Protein AF-A0A8T7FY75-F1 (afdb_monomer_lite)

Foldseek 3Di:
DFDFQQCQCDDDPVDNNNDHDDPPVDSVSRGGDDDDPVCVVCVVVVVVVVVVVVVVCVVCVVVVQVCCVVPVCVPPNDDDDDD

pLDDT: mean 79.57, std 16.33, range [40.97, 98.06]

Radius of gyration: 24.22 Å; chains: 1; bounding box: 45×29×61 Å

Secondary structure (DSSP, 8-state):
--B----BSS--TT-TT--B----SSTTS---B---HHHHHHHHHHHHHHHHHHHHHHHHHHHHHHHIIIIIHHHH-SPP---

Sequence (83 aa):
MYNWVPQADAVNDSNPYAIPETPAGNPLMTLPRYWSPDARANIDTVRAIGEEAAQYAQQNKAVELEYYDIVCAPTYGPLPVNP

Structure (mmCIF, N/CA/C/O backbone):
data_AF-A0A8T7FY75-F1
#
_entry.id   AF-A0A8T7FY75-F1
#
loop_
_atom_site.group_PDB
_atom_site.id
_atom_site.type_symbol
_atom_site.label_atom_id
_atom_site.label_alt_id
_atom_site.label_comp_id
_atom_site.label_asym_id
_atom_site.label_entity_id
_atom_site.label_seq_id
_atom_site.pdbx_PDB_ins_code
_atom_site.Cartn_x
_atom_site.Cartn_y
_atom_site.Cartn_z
_atom_site.occupancy
_atom_site.B_iso_or_equiv
_atom_site.auth_seq_id
_atom_site.auth_comp_id
_atom_site.auth_asym_id
_atom_site.auth_atom_id
_atom_site.pdbx_PDB_model_num
ATOM 1 N N . MET A 1 1 ? 18.438 10.732 -12.358 1.00 41.25 1 MET A N 1
ATOM 2 C CA . MET A 1 1 ? 18.926 10.369 -13.705 1.00 41.25 1 MET A CA 1
ATOM 3 C C . MET A 1 1 ? 17.925 10.911 -14.712 1.00 41.25 1 MET A C 1
ATOM 5 O O . MET A 1 1 ? 16.750 10.599 -14.580 1.00 41.25 1 MET A O 1
ATOM 9 N N . TYR A 1 2 ? 18.340 11.794 -15.624 1.00 40.97 2 TYR A N 1
ATOM 10 C CA . TYR A 1 2 ? 17.452 12.313 -16.667 1.00 40.97 2 TYR A CA 1
ATOM 11 C C . TYR A 1 2 ? 17.204 11.194 -17.680 1.00 40.97 2 TYR A C 1
ATOM 13 O O . TYR A 1 2 ? 18.125 10.800 -18.391 1.00 40.97 2 TYR A O 1
ATOM 21 N N . ASN A 1 3 ? 15.993 10.635 -17.690 1.00 47.09 3 ASN A N 1
ATOM 22 C CA . ASN A 1 3 ? 15.595 9.653 -18.688 1.00 47.09 3 ASN A CA 1
ATOM 23 C C . ASN A 1 3 ? 14.970 10.426 -19.852 1.00 47.09 3 ASN A C 1
ATOM 25 O O . ASN A 1 3 ? 13.895 11.016 -19.703 1.00 47.09 3 ASN A O 1
ATOM 29 N N . TRP A 1 4 ? 15.684 10.491 -20.974 1.00 56.47 4 TRP A N 1
ATOM 30 C CA . TRP A 1 4 ? 15.151 11.033 -22.221 1.00 56.47 4 TRP A CA 1
ATOM 31 C C . TRP A 1 4 ? 13.875 10.270 -22.586 1.00 56.47 4 TRP A C 1
ATOM 33 O O . TRP A 1 4 ? 13.794 9.064 -22.347 1.00 56.47 4 TRP A O 1
ATOM 43 N N . VAL A 1 5 ? 12.870 10.964 -23.124 1.00 58.12 5 VAL A N 1
ATOM 44 C CA . VAL A 1 5 ? 11.668 10.305 -23.649 1.00 58.12 5 VAL A CA 1
ATOM 45 C C . VAL A 1 5 ? 12.115 9.281 -24.699 1.00 58.12 5 VAL A C 1
ATOM 47 O O . VAL A 1 5 ? 12.744 9.688 -25.679 1.00 58.12 5 VAL A O 1
ATOM 50 N N . PRO A 1 6 ? 11.837 7.976 -24.527 1.00 57.53 6 PRO A N 1
ATOM 51 C CA . PRO A 1 6 ? 12.095 6.996 -25.568 1.00 57.53 6 PRO A CA 1
ATOM 52 C C . PRO A 1 6 ? 11.253 7.372 -26.787 1.00 57.53 6 PRO A C 1
ATOM 54 O O . PRO A 1 6 ? 10.030 7.346 -26.735 1.00 57.53 6 PRO A O 1
ATOM 57 N N . GLN A 1 7 ? 11.901 7.770 -27.878 1.00 62.72 7 GLN A N 1
ATOM 58 C CA . GLN A 1 7 ? 11.261 7.945 -29.184 1.00 62.72 7 GLN A CA 1
ATOM 59 C C . GLN A 1 7 ? 11.359 6.613 -29.936 1.00 62.72 7 GLN A C 1
ATOM 61 O O . GLN A 1 7 ? 11.978 6.526 -30.992 1.00 62.72 7 GLN A O 1
ATOM 66 N N . ALA A 1 8 ? 10.882 5.538 -29.306 1.00 66.62 8 ALA A N 1
ATOM 67 C CA . ALA A 1 8 ? 10.835 4.240 -29.957 1.00 66.62 8 ALA A CA 1
ATOM 68 C C . ALA A 1 8 ? 9.585 4.200 -30.841 1.00 66.62 8 ALA A C 1
ATOM 70 O O . ALA A 1 8 ? 8.493 4.485 -30.365 1.00 66.62 8 ALA A O 1
ATOM 71 N N . ASP A 1 9 ? 9.732 3.831 -32.110 1.00 69.12 9 ASP A N 1
ATOM 72 C CA . ASP A 1 9 ? 8.579 3.669 -33.008 1.00 69.12 9 ASP A CA 1
ATOM 73 C C . ASP A 1 9 ? 7.823 2.353 -32.744 1.00 69.12 9 ASP A C 1
ATOM 75 O O . ASP A 1 9 ? 6.644 2.218 -33.066 1.00 69.12 9 ASP A O 1
ATOM 79 N N . ALA A 1 10 ? 8.502 1.368 -32.150 1.00 70.50 10 ALA A N 1
ATOM 80 C CA . ALA A 1 10 ? 7.974 0.039 -31.870 1.00 70.50 10 ALA A CA 1
ATOM 81 C C . ALA A 1 10 ? 8.508 -0.509 -30.540 1.00 70.50 10 ALA A C 1
ATOM 83 O O . ALA A 1 10 ? 9.588 -0.129 -30.080 1.00 70.50 10 ALA A O 1
ATOM 84 N N . VAL A 1 11 ? 7.742 -1.424 -29.934 1.00 72.69 11 VAL A N 1
ATOM 85 C CA . VAL A 1 11 ? 8.156 -2.153 -28.729 1.00 72.69 11 VAL A CA 1
ATOM 86 C C . VAL A 1 11 ? 9.374 -3.005 -29.082 1.00 72.69 11 VAL A C 1
ATOM 88 O O . VAL A 1 11 ? 9.394 -3.654 -30.127 1.00 72.69 11 VAL A O 1
ATOM 91 N N . ASN A 1 12 ? 10.384 -3.015 -28.214 1.00 74.12 12 ASN A N 1
ATOM 92 C CA . ASN A 1 12 ? 11.548 -3.885 -28.358 1.00 74.12 12 ASN A CA 1
ATOM 93 C C . ASN A 1 12 ? 11.662 -4.807 -27.142 1.00 74.12 12 ASN A C 1
ATOM 95 O O . ASN A 1 12 ? 12.004 -4.356 -26.052 1.00 74.12 12 ASN A O 1
ATOM 99 N N . ASP A 1 13 ? 11.454 -6.105 -27.345 1.00 76.69 13 ASP A N 1
ATOM 100 C CA . ASP A 1 13 ? 11.501 -7.108 -26.272 1.00 76.69 13 ASP A CA 1
ATOM 101 C C . ASP A 1 13 ? 12.886 -7.228 -25.613 1.00 76.69 13 ASP A C 1
ATOM 103 O O . ASP A 1 13 ? 13.000 -7.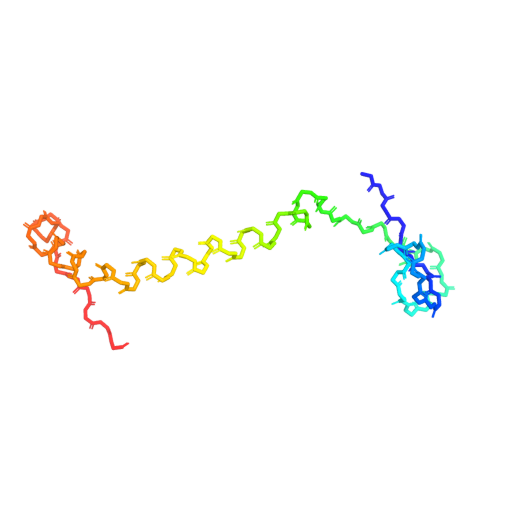606 -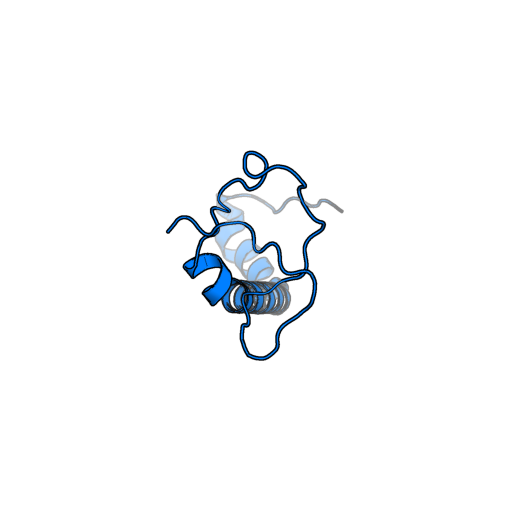24.449 1.00 76.69 13 ASP A O 1
ATOM 107 N N . SER A 1 14 ? 13.954 -6.863 -26.330 1.00 81.69 14 SER A N 1
ATOM 108 C CA . SER A 1 14 ? 15.323 -6.829 -25.793 1.00 81.69 14 SER A CA 1
ATOM 109 C C . SER A 1 14 ? 15.640 -5.539 -25.025 1.00 81.69 14 SER A C 1
ATOM 111 O O . SER A 1 14 ? 16.678 -5.455 -24.370 1.00 81.69 14 SER A O 1
ATOM 113 N N . ASN A 1 15 ? 14.771 -4.526 -25.093 1.00 70.94 15 ASN A N 1
ATOM 114 C CA . ASN A 1 15 ? 14.904 -3.281 -24.344 1.00 70.94 15 ASN A CA 1
ATOM 115 C C . ASN A 1 15 ? 13.563 -2.907 -23.687 1.00 70.94 15 ASN A C 1
ATOM 117 O O . ASN A 1 15 ? 12.767 -2.185 -24.290 1.00 70.94 15 ASN A O 1
ATOM 121 N N . PRO A 1 16 ? 13.348 -3.289 -22.414 1.00 68.38 16 PRO A N 1
ATOM 122 C CA . PRO A 1 16 ? 12.121 -2.990 -21.670 1.00 68.38 16 PRO A CA 1
ATOM 123 C C . PRO A 1 16 ? 11.786 -1.494 -21.546 1.00 68.38 16 PRO A C 1
ATOM 125 O O . PRO A 1 16 ? 10.684 -1.140 -21.127 1.00 68.38 16 PRO A O 1
ATOM 128 N N . TYR A 1 17 ? 12.731 -0.605 -21.871 1.00 64.62 17 TYR A N 1
ATOM 129 C CA . TYR A 1 17 ? 12.553 0.847 -21.847 1.00 64.62 17 TYR A CA 1
ATOM 130 C C . TYR A 1 17 ? 12.165 1.443 -23.211 1.00 64.62 17 TYR A C 1
ATOM 132 O O . TYR A 1 17 ? 11.890 2.641 -23.287 1.00 64.62 17 TYR A O 1
ATOM 140 N N . ALA A 1 18 ? 12.116 0.642 -24.280 1.00 66.44 18 ALA A N 1
ATOM 141 C CA . ALA A 1 18 ? 11.639 1.047 -25.603 1.00 66.44 18 ALA A CA 1
ATOM 142 C C . ALA A 1 18 ? 10.103 1.022 -25.654 1.00 66.44 18 ALA A C 1
ATOM 144 O O . ALA A 1 18 ? 9.487 0.142 -26.254 1.00 66.44 18 ALA A O 1
ATOM 145 N N . ILE A 1 19 ? 9.486 1.979 -24.966 1.00 68.94 19 ILE A N 1
ATOM 146 C CA . ILE A 1 19 ? 8.035 2.166 -24.961 1.00 68.94 19 ILE A CA 1
ATOM 147 C C . ILE A 1 19 ? 7.669 3.018 -26.185 1.00 68.94 19 ILE A C 1
ATOM 149 O O . ILE A 1 19 ? 8.239 4.103 -26.316 1.00 68.94 19 ILE A O 1
ATOM 153 N N . PRO A 1 20 ? 6.753 2.565 -27.064 1.00 68.88 20 PRO A N 1
ATOM 154 C CA . PRO A 1 20 ? 6.327 3.356 -28.206 1.00 68.88 20 PRO A CA 1
ATOM 155 C C . PRO A 1 20 ? 5.643 4.643 -27.766 1.00 68.88 20 PRO A C 1
ATOM 157 O O . PRO A 1 20 ? 4.635 4.600 -27.059 1.00 68.88 20 PRO A O 1
ATOM 160 N N . GLU A 1 21 ? 6.170 5.781 -28.203 1.00 64.25 21 GLU A N 1
ATOM 161 C CA . GLU A 1 21 ? 5.548 7.091 -28.013 1.00 64.25 21 GLU A CA 1
ATOM 162 C C . GLU A 1 21 ? 5.469 7.813 -29.361 1.00 64.25 21 GLU A C 1
ATOM 164 O O . GLU A 1 21 ? 6.313 7.615 -30.232 1.00 64.25 21 GLU A O 1
ATOM 169 N N . THR A 1 22 ? 4.439 8.642 -29.556 1.00 62.41 22 THR A N 1
ATOM 170 C CA . THR A 1 22 ? 4.260 9.408 -30.797 1.00 62.41 22 THR A CA 1
ATOM 171 C C . THR A 1 22 ? 5.498 10.278 -31.064 1.00 62.41 22 THR A C 1
ATOM 173 O O . THR A 1 22 ? 5.971 10.930 -30.126 1.00 62.41 22 THR A O 1
ATOM 176 N N . PRO A 1 23 ? 6.009 10.351 -32.312 1.00 66.19 23 PRO A N 1
ATOM 177 C CA . PRO A 1 23 ? 7.162 11.183 -32.632 1.00 66.19 23 PRO A CA 1
ATOM 178 C C . PRO A 1 23 ? 6.918 12.631 -32.204 1.00 66.19 23 PRO A C 1
ATOM 180 O O . PRO A 1 23 ? 5.995 13.288 -32.688 1.00 66.19 23 PRO A O 1
ATOM 183 N N . ALA A 1 24 ? 7.752 13.147 -31.303 1.00 64.38 24 ALA A N 1
ATOM 184 C CA . ALA A 1 24 ? 7.622 14.508 -30.791 1.00 64.38 24 ALA A CA 1
ATOM 185 C C . ALA A 1 24 ? 7.998 15.559 -31.853 1.00 64.38 24 ALA A C 1
ATOM 187 O O . ALA A 1 24 ? 7.694 16.739 -31.689 1.00 64.38 24 ALA A O 1
ATOM 188 N N . GLY A 1 25 ? 8.689 15.147 -32.929 1.00 62.09 25 GLY A N 1
ATOM 189 C CA . GLY A 1 25 ? 9.072 15.980 -34.079 1.00 62.09 25 GLY A CA 1
ATOM 190 C C . GLY A 1 25 ? 10.052 17.121 -33.766 1.00 62.09 25 GLY A C 1
ATOM 191 O O . GLY A 1 25 ? 10.585 17.739 -34.683 1.00 62.09 25 GLY A O 1
ATOM 192 N N . ASN A 1 26 ? 10.313 17.397 -32.486 1.00 60.91 26 ASN A N 1
ATOM 193 C CA . ASN A 1 26 ? 11.181 18.459 -32.001 1.00 60.91 26 ASN A CA 1
ATOM 194 C C . ASN A 1 26 ? 11.951 17.981 -30.749 1.00 60.91 26 ASN A C 1
ATOM 196 O O . ASN A 1 26 ? 11.321 17.662 -29.738 1.00 60.91 26 ASN A O 1
ATOM 200 N N . PRO A 1 27 ? 13.297 17.968 -30.764 1.00 61.56 27 PRO A N 1
ATOM 201 C CA . PRO A 1 27 ? 14.117 17.517 -29.633 1.00 61.56 27 PRO A CA 1
ATOM 202 C C . PRO A 1 27 ? 14.018 18.412 -28.381 1.00 61.56 27 PRO A C 1
ATOM 204 O O . PRO A 1 27 ? 14.452 18.012 -27.306 1.00 61.56 27 PRO A O 1
ATOM 207 N N . LEU A 1 28 ? 13.426 19.608 -28.474 1.00 61.59 28 LEU A N 1
ATOM 208 C CA . LEU A 1 28 ? 13.093 20.435 -27.304 1.00 61.59 28 LEU A CA 1
ATOM 209 C C . LEU A 1 28 ? 11.781 20.005 -26.622 1.00 61.59 28 LEU A C 1
ATOM 211 O O . LEU A 1 28 ? 11.520 20.412 -25.493 1.00 61.59 28 LEU A O 1
ATOM 215 N N . MET A 1 29 ? 10.969 19.176 -27.287 1.00 59.34 29 MET A N 1
ATOM 216 C CA . MET A 1 29 ? 9.729 18.608 -26.742 1.00 59.34 29 MET A CA 1
ATOM 217 C C . MET A 1 29 ? 9.963 17.278 -26.013 1.00 59.34 29 MET A C 1
ATOM 219 O O . MET A 1 29 ? 9.083 16.807 -25.296 1.00 59.34 29 MET A O 1
ATOM 223 N N . THR A 1 30 ? 11.154 16.680 -26.135 1.00 60.94 30 THR A N 1
ATOM 224 C CA . THR A 1 30 ? 11.573 15.534 -25.316 1.00 60.94 30 THR A CA 1
ATOM 225 C C . THR A 1 30 ? 12.074 16.024 -23.959 1.00 60.94 30 THR A C 1
ATOM 227 O O . THR A 1 30 ? 13.275 16.072 -23.696 1.00 60.94 30 THR A O 1
ATOM 230 N N . LEU A 1 31 ? 11.143 16.435 -23.095 1.00 58.84 31 LEU A N 1
ATOM 231 C CA . LEU A 1 31 ? 11.451 16.804 -21.714 1.00 58.84 31 LEU A CA 1
ATOM 232 C C . LEU A 1 31 ? 11.923 15.569 -20.928 1.00 58.84 31 LEU A C 1
ATOM 234 O O . LEU A 1 31 ? 11.377 14.481 -21.122 1.00 58.84 31 LEU A O 1
ATOM 238 N N . PRO A 1 32 ? 12.892 15.694 -20.006 1.00 61.12 32 PRO A N 1
ATOM 239 C CA . PRO A 1 32 ? 13.265 14.577 -19.152 1.00 61.12 32 PRO A CA 1
ATOM 240 C C . PRO A 1 32 ? 12.052 14.097 -18.353 1.00 61.12 32 PRO A C 1
ATOM 242 O O . PRO A 1 32 ? 11.456 14.874 -17.603 1.00 61.12 32 PRO A O 1
ATOM 245 N N . ARG A 1 33 ? 11.703 12.809 -18.456 1.00 60.16 33 ARG A N 1
ATOM 246 C CA . ARG A 1 33 ? 10.731 12.237 -17.520 1.00 60.16 33 ARG A CA 1
ATOM 247 C C . ARG A 1 33 ? 11.422 12.048 -16.179 1.00 60.16 33 ARG A C 1
ATOM 249 O O . ARG A 1 33 ? 12.238 11.142 -16.015 1.00 60.16 33 ARG A O 1
ATOM 256 N N . TYR A 1 34 ? 11.079 12.898 -15.216 1.00 61.72 34 TYR A N 1
ATOM 257 C CA . TYR A 1 34 ? 11.328 12.600 -13.814 1.00 61.72 34 TYR A CA 1
ATOM 258 C C . TYR A 1 34 ? 10.270 11.600 -13.351 1.00 61.72 34 TYR A C 1
ATOM 260 O O . TYR A 1 34 ? 9.110 11.946 -13.152 1.00 61.72 34 TYR A O 1
ATOM 268 N N . TRP A 1 35 ? 10.668 10.342 -13.215 1.00 66.25 35 TRP A N 1
ATOM 269 C CA . TRP A 1 35 ? 9.886 9.331 -12.518 1.00 66.25 35 TRP A CA 1
ATOM 270 C C . TRP A 1 35 ? 10.788 8.689 -11.470 1.00 66.25 35 TRP A C 1
ATOM 272 O O . TRP A 1 35 ? 11.981 8.501 -11.706 1.00 66.25 35 TRP A O 1
ATOM 282 N N . SER A 1 36 ? 10.237 8.419 -10.288 1.00 77.06 36 SER A N 1
ATOM 283 C CA . SER A 1 36 ? 10.992 7.808 -9.195 1.00 77.06 36 SER A CA 1
ATOM 284 C C . SER A 1 36 ? 11.211 6.317 -9.497 1.00 77.06 36 SER A C 1
ATOM 286 O O . SER A 1 36 ? 10.220 5.588 -9.622 1.00 77.06 36 SER A O 1
ATOM 288 N N . PRO A 1 37 ? 12.470 5.841 -9.617 1.00 77.81 37 PRO A N 1
ATOM 289 C CA . PRO A 1 37 ? 12.763 4.417 -9.773 1.00 77.81 37 PRO A CA 1
ATOM 290 C C . PRO A 1 37 ? 12.169 3.586 -8.637 1.00 77.81 37 PRO A C 1
ATOM 292 O O . PRO A 1 37 ? 11.567 2.545 -8.891 1.00 77.81 37 PRO A O 1
ATOM 295 N N . ASP A 1 38 ? 12.248 4.108 -7.410 1.00 82.06 38 ASP A N 1
ATOM 296 C CA . ASP A 1 38 ? 11.685 3.471 -6.221 1.00 82.06 38 ASP A CA 1
ATOM 297 C C . ASP A 1 38 ? 10.167 3.363 -6.309 1.00 82.06 38 ASP A C 1
ATOM 299 O O . ASP A 1 38 ? 9.609 2.317 -5.984 1.00 82.06 38 ASP A O 1
ATOM 303 N N . ALA A 1 39 ? 9.489 4.406 -6.798 1.00 82.06 39 ALA A N 1
ATOM 304 C CA . ALA A 1 39 ? 8.042 4.355 -6.971 1.00 82.06 39 ALA A CA 1
ATOM 305 C C . ALA A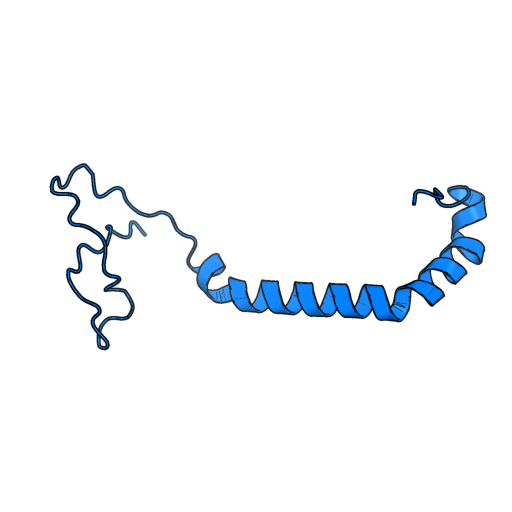 1 39 ? 7.650 3.253 -7.960 1.00 82.06 39 ALA A C 1
ATOM 307 O O . ALA A 1 39 ? 6.772 2.458 -7.653 1.00 82.06 39 ALA A O 1
ATOM 308 N N . ARG A 1 40 ? 8.324 3.133 -9.112 1.00 81.31 40 ARG A N 1
ATOM 309 C CA . ARG A 1 40 ? 8.018 2.058 -10.075 1.00 81.31 40 ARG A CA 1
ATOM 310 C C . ARG A 1 40 ? 8.334 0.674 -9.521 1.00 81.31 40 ARG A C 1
ATOM 312 O O . ARG A 1 40 ? 7.569 -0.247 -9.769 1.00 81.31 40 ARG A O 1
ATOM 319 N N . ALA A 1 41 ? 9.451 0.527 -8.810 1.00 86.69 41 ALA A N 1
ATOM 320 C CA . ALA A 1 41 ? 9.860 -0.757 -8.252 1.00 86.69 41 ALA A CA 1
ATOM 321 C C . ALA A 1 41 ? 8.899 -1.249 -7.159 1.00 86.69 41 ALA A C 1
ATOM 323 O O . ALA A 1 41 ? 8.744 -2.454 -6.991 1.00 86.69 41 ALA A O 1
ATOM 324 N N . ASN A 1 42 ? 8.246 -0.332 -6.437 1.00 91.19 42 ASN A N 1
ATOM 325 C CA . ASN A 1 42 ? 7.443 -0.665 -5.259 1.00 91.19 42 ASN A CA 1
ATOM 326 C C . ASN A 1 42 ? 5.936 -0.414 -5.421 1.00 91.19 42 ASN A C 1
ATOM 328 O O . ASN A 1 42 ? 5.186 -0.713 -4.496 1.00 91.19 42 ASN A O 1
ATOM 332 N N . ILE A 1 43 ? 5.460 0.119 -6.554 1.00 92.12 43 ILE A N 1
ATOM 333 C CA . ILE A 1 43 ? 4.039 0.477 -6.717 1.00 92.12 43 ILE A CA 1
ATOM 334 C C . ILE A 1 43 ? 3.104 -0.726 -6.556 1.00 92.12 43 ILE A C 1
ATOM 336 O O . ILE A 1 43 ? 2.065 -0.603 -5.911 1.00 92.12 43 ILE A O 1
ATOM 340 N N . ASP A 1 44 ? 3.488 -1.894 -7.075 1.00 93.00 44 ASP A N 1
ATOM 341 C CA . ASP A 1 44 ? 2.694 -3.118 -6.932 1.00 93.00 44 ASP A CA 1
ATOM 342 C C . ASP A 1 44 ? 2.665 -3.604 -5.479 1.00 93.00 44 ASP A C 1
ATOM 344 O O . ASP A 1 44 ? 1.609 -3.994 -4.984 1.00 93.00 44 ASP A O 1
ATOM 348 N N . THR A 1 45 ? 3.794 -3.513 -4.771 1.00 96.88 45 THR A N 1
ATOM 349 C CA . THR A 1 45 ? 3.881 -3.830 -3.339 1.00 96.88 45 THR A CA 1
ATOM 350 C C . THR A 1 45 ? 2.974 -2.914 -2.522 1.00 96.88 45 THR A C 1
ATOM 352 O O . THR A 1 45 ? 2.206 -3.386 -1.689 1.00 96.88 45 THR A O 1
ATOM 355 N N . VAL A 1 46 ? 3.010 -1.604 -2.785 1.00 96.00 46 VAL A N 1
ATOM 356 C CA . VAL A 1 46 ? 2.151 -0.624 -2.101 1.00 96.00 46 VAL A CA 1
ATOM 357 C C . VAL A 1 46 ? 0.672 -0.889 -2.392 1.00 96.00 46 VAL A C 1
ATOM 359 O O . VAL A 1 46 ? -0.142 -0.816 -1.472 1.00 96.00 46 VAL A O 1
ATOM 362 N N . ARG A 1 47 ? 0.316 -1.247 -3.636 1.00 96.75 47 ARG A N 1
ATOM 363 C CA . ARG A 1 47 ? -1.058 -1.646 -3.984 1.00 96.75 47 ARG A CA 1
ATOM 364 C C . ARG A 1 47 ? -1.505 -2.857 -3.164 1.00 96.75 47 ARG A C 1
ATOM 366 O O . ARG A 1 47 ? -2.569 -2.799 -2.557 1.00 96.75 47 ARG A O 1
ATOM 373 N N . ALA A 1 48 ? -0.692 -3.912 -3.121 1.00 97.69 48 ALA A N 1
ATOM 374 C CA . ALA A 1 48 ? -1.016 -5.134 -2.386 1.00 97.69 48 ALA A CA 1
ATOM 375 C C . ALA A 1 48 ? -1.207 -4.870 -0.882 1.00 97.69 48 ALA A C 1
ATOM 377 O O . ALA A 1 48 ? -2.183 -5.335 -0.300 1.00 97.69 48 ALA A O 1
ATOM 378 N N . ILE A 1 49 ? -0.342 -4.047 -0.276 1.00 98.00 49 ILE A N 1
ATOM 379 C CA . ILE A 1 49 ? -0.487 -3.616 1.125 1.00 98.00 49 ILE A CA 1
ATOM 380 C C . ILE A 1 49 ? -1.819 -2.884 1.338 1.00 98.00 49 ILE A C 1
ATOM 382 O O . ILE A 1 49 ? -2.501 -3.114 2.334 1.00 98.00 49 ILE A O 1
ATOM 386 N N . GLY A 1 50 ? -2.208 -2.005 0.410 1.00 97.56 50 GLY A N 1
ATOM 387 C CA . GLY A 1 50 ? -3.481 -1.286 0.488 1.00 97.56 50 GLY A CA 1
ATOM 388 C C . GLY A 1 50 ? -4.696 -2.212 0.408 1.00 97.56 50 GLY A C 1
ATOM 389 O O . GLY A 1 50 ? -5.648 -2.047 1.171 1.00 97.56 50 GLY A O 1
ATOM 390 N N . GLU A 1 51 ? -4.655 -3.204 -0.481 1.00 98.06 51 GLU A N 1
ATOM 391 C CA . GLU A 1 51 ? -5.706 -4.218 -0.611 1.00 98.06 51 GLU A CA 1
ATOM 392 C C . GLU A 1 51 ? -5.823 -5.075 0.656 1.00 98.06 51 GLU A C 1
ATOM 394 O O . GLU A 1 51 ? -6.931 -5.279 1.158 1.00 98.06 51 GLU A O 1
ATOM 399 N N . GLU A 1 52 ? -4.697 -5.520 1.213 1.00 97.94 52 GLU A N 1
ATOM 400 C CA . GLU A 1 52 ? -4.659 -6.288 2.459 1.00 97.94 52 GLU A CA 1
ATOM 401 C C . GLU A 1 52 ? -5.188 -5.466 3.642 1.00 97.94 52 GLU A C 1
ATOM 403 O O . GLU A 1 52 ? -6.042 -5.939 4.392 1.00 97.94 52 GLU A O 1
ATOM 408 N N . ALA A 1 53 ? -4.760 -4.208 3.773 1.00 97.44 53 ALA A N 1
ATOM 4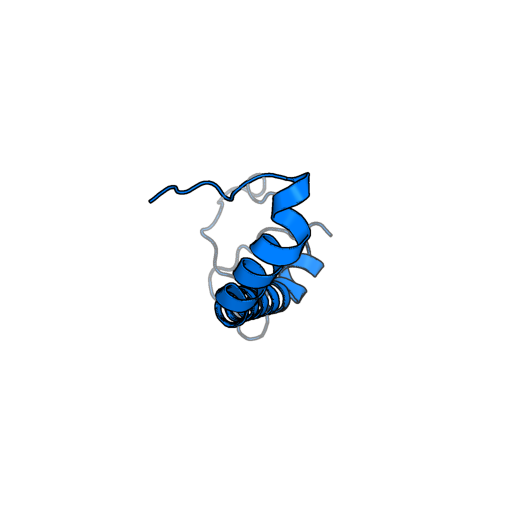09 C CA . ALA A 1 53 ? -5.232 -3.313 4.825 1.00 97.44 53 ALA A CA 1
ATOM 410 C C . ALA A 1 53 ? -6.745 -3.057 4.731 1.00 97.44 53 ALA A C 1
ATOM 412 O O . ALA A 1 53 ? -7.435 -3.059 5.751 1.00 97.44 53 ALA A O 1
ATOM 413 N N . ALA A 1 54 ? -7.281 -2.883 3.519 1.00 97.69 54 ALA A N 1
ATOM 414 C CA . ALA A 1 54 ? -8.717 -2.717 3.309 1.00 97.69 54 ALA A CA 1
ATOM 415 C C . ALA A 1 54 ? -9.501 -3.984 3.688 1.00 97.69 54 ALA A C 1
ATOM 417 O O . ALA A 1 54 ? -10.541 -3.899 4.346 1.00 97.69 54 ALA A O 1
ATOM 418 N N . GLN A 1 55 ? -8.991 -5.162 3.319 1.00 98.00 55 GLN A N 1
ATOM 419 C CA . GLN A 1 55 ? -9.598 -6.438 3.700 1.00 98.00 55 GLN A CA 1
ATOM 420 C C . GLN A 1 55 ? -9.556 -6.648 5.215 1.00 98.00 55 GLN A C 1
ATOM 422 O O . GLN A 1 55 ? -10.582 -6.989 5.805 1.00 98.00 55 GLN A O 1
ATOM 427 N N . TYR A 1 56 ? -8.415 -6.388 5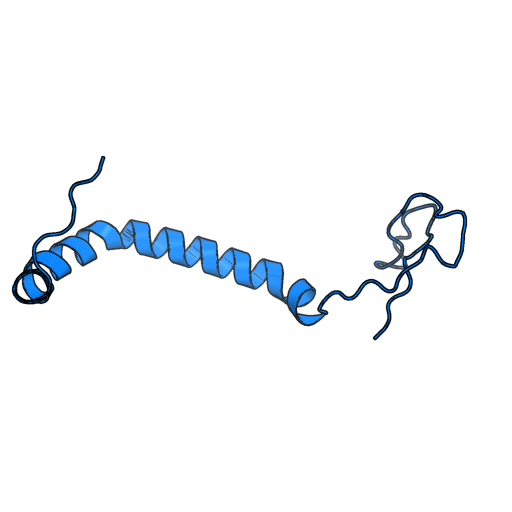.856 1.00 97.50 56 TYR A N 1
ATOM 428 C CA . TYR A 1 56 ? -8.264 -6.485 7.306 1.00 97.50 56 TYR A CA 1
ATOM 429 C C . TYR A 1 56 ? -9.220 -5.533 8.034 1.00 97.50 56 TYR A C 1
ATOM 431 O O . TYR A 1 56 ? -9.929 -5.956 8.948 1.00 97.50 56 TYR A O 1
ATOM 439 N N . ALA A 1 57 ? -9.299 -4.268 7.607 1.00 96.50 57 ALA A N 1
ATOM 440 C CA . ALA A 1 57 ? -10.220 -3.292 8.186 1.00 96.50 57 ALA A CA 1
ATOM 441 C C . ALA A 1 57 ? -11.679 -3.752 8.063 1.00 96.50 57 ALA A C 1
ATOM 443 O O . ALA A 1 57 ? -12.444 -3.644 9.018 1.00 96.50 57 ALA A O 1
ATOM 444 N N . GLN A 1 58 ? -12.061 -4.324 6.918 1.00 96.50 58 GLN A N 1
ATOM 445 C CA . GLN A 1 58 ? -13.415 -4.829 6.716 1.00 96.50 58 GLN A CA 1
ATOM 446 C C . GLN A 1 58 ? -13.719 -6.058 7.583 1.00 96.50 58 GLN A C 1
ATOM 448 O O . GLN A 1 58 ? -14.813 -6.151 8.139 1.00 96.50 58 GLN A O 1
ATOM 453 N N . GLN A 1 59 ? -12.768 -6.984 7.719 1.00 97.69 59 GLN A N 1
ATOM 454 C CA . GLN A 1 59 ? -12.919 -8.187 8.545 1.00 97.69 59 GLN A CA 1
ATOM 455 C C . GLN A 1 59 ? -13.037 -7.848 10.036 1.00 97.69 59 GLN A C 1
ATOM 457 O O . GLN A 1 59 ? -13.843 -8.451 10.740 1.00 97.69 59 GLN A O 1
ATOM 462 N N . ASN A 1 60 ? -12.276 -6.856 10.503 1.00 97.25 60 ASN A N 1
ATOM 463 C CA . ASN A 1 60 ? -12.229 -6.479 11.917 1.00 97.25 60 ASN A CA 1
ATOM 464 C C . ASN A 1 60 ? -13.201 -5.352 12.284 1.00 97.25 60 ASN A C 1
ATOM 466 O O . ASN A 1 60 ? -13.356 -5.047 13.463 1.00 97.25 60 ASN A O 1
ATOM 470 N N . LYS A 1 61 ? -13.906 -4.767 11.305 1.00 95.00 61 LYS A N 1
ATOM 471 C CA . LYS A 1 61 ? -14.813 -3.628 11.503 1.00 95.00 61 LYS A CA 1
ATOM 472 C C . LYS A 1 61 ? -15.768 -3.817 12.682 1.00 95.00 61 LYS A C 1
ATOM 474 O O . LYS A 1 61 ? -15.938 -2.898 13.469 1.00 95.00 61 LYS A O 1
ATOM 479 N N . ALA A 1 62 ? -16.404 -4.982 12.800 1.00 95.38 62 ALA A N 1
ATOM 480 C CA . ALA A 1 62 ? -17.374 -5.231 13.868 1.00 95.38 62 ALA A CA 1
ATOM 481 C C . ALA A 1 62 ? -16.728 -5.199 15.265 1.00 95.38 62 ALA A C 1
ATOM 483 O O . ALA A 1 62 ? -17.279 -4.587 16.174 1.00 95.38 62 ALA A O 1
ATOM 484 N N . VAL A 1 63 ? -15.546 -5.805 15.404 1.00 96.81 63 VAL A N 1
ATOM 485 C CA . VAL A 1 63 ? -14.794 -5.864 16.667 1.00 96.81 63 VAL A CA 1
ATOM 486 C C . VAL A 1 63 ? -14.273 -4.482 17.054 1.00 96.81 63 VAL A C 1
ATOM 488 O O . VAL A 1 63 ? -14.368 -4.087 18.209 1.00 96.81 63 VAL A O 1
ATOM 491 N N . GLU A 1 64 ? -13.765 -3.718 16.087 1.00 94.88 64 GLU A N 1
ATOM 492 C CA . GLU A 1 64 ? -13.276 -2.353 16.319 1.00 94.88 64 GLU A CA 1
ATOM 493 C C . GLU A 1 64 ? -14.407 -1.396 16.728 1.00 94.88 64 GLU A C 1
ATOM 495 O O . GLU A 1 64 ? -14.212 -0.532 17.582 1.00 94.88 64 GLU A O 1
ATOM 500 N N . LEU A 1 65 ? -15.608 -1.561 16.162 1.00 94.38 65 LEU A N 1
ATOM 501 C CA . LEU A 1 65 ? -16.787 -0.792 16.574 1.00 94.38 65 LEU A CA 1
ATOM 502 C C . LEU A 1 65 ? -17.223 -1.146 18.002 1.00 94.38 65 LEU A C 1
ATOM 504 O O . LEU A 1 65 ? -17.485 -0.244 18.793 1.00 94.38 65 LEU A O 1
ATOM 508 N N . GLU A 1 66 ? -17.229 -2.431 18.361 1.00 94.69 66 GLU A N 1
ATOM 509 C CA . GLU A 1 66 ? -17.498 -2.866 19.738 1.00 94.69 66 GLU A CA 1
ATOM 510 C C . GLU A 1 66 ? -16.448 -2.313 20.716 1.00 94.69 66 GLU A C 1
ATOM 512 O O . GLU A 1 66 ? -16.787 -1.779 21.775 1.00 94.69 66 GLU A O 1
ATOM 517 N N . TYR A 1 67 ? -15.166 -2.376 20.347 1.00 95.00 67 TYR A N 1
ATOM 518 C CA . TYR A 1 67 ? -14.082 -1.803 21.140 1.00 95.00 67 TYR A CA 1
ATOM 519 C C . TYR A 1 67 ? -14.251 -0.291 21.326 1.00 95.00 67 TYR A C 1
ATOM 521 O O . TYR A 1 67 ? -14.065 0.218 22.435 1.00 95.00 67 TYR A O 1
ATOM 529 N N . TYR A 1 68 ? -14.640 0.428 20.270 1.00 93.69 68 TYR A N 1
ATOM 530 C CA . TYR A 1 68 ? -14.911 1.859 20.351 1.00 93.69 68 TYR A CA 1
ATOM 531 C C . TYR A 1 68 ? -16.013 2.159 21.370 1.00 93.69 68 TYR A C 1
ATOM 533 O O . TYR A 1 68 ? -15.828 3.035 22.216 1.00 93.69 68 TYR A O 1
ATOM 541 N N . ASP A 1 69 ? -17.119 1.418 21.334 1.00 92.88 69 ASP A N 1
ATOM 542 C CA . ASP A 1 69 ? -18.247 1.619 22.248 1.00 92.88 69 ASP A CA 1
ATOM 543 C C . ASP A 1 69 ? -17.861 1.373 23.714 1.00 92.88 69 ASP A C 1
ATOM 545 O O . ASP A 1 69 ? -18.296 2.106 24.607 1.00 92.88 69 ASP A O 1
ATOM 549 N N . ILE A 1 70 ? -17.007 0.378 23.972 1.00 94.94 70 ILE A N 1
ATOM 550 C CA . ILE A 1 70 ? -16.574 0.022 25.331 1.00 94.94 70 ILE A CA 1
ATOM 551 C C . ILE A 1 70 ? -15.511 0.994 25.859 1.00 94.94 70 ILE A C 1
ATOM 553 O O . ILE A 1 70 ? -15.564 1.402 27.021 1.00 94.94 70 ILE A O 1
ATOM 557 N N . VAL A 1 71 ? -14.520 1.340 25.034 1.00 96.31 71 VAL A N 1
ATOM 558 C CA . VAL A 1 71 ? -13.289 2.002 25.495 1.00 96.31 71 VAL A CA 1
ATOM 559 C C . VAL A 1 71 ? -13.232 3.474 25.101 1.00 96.31 71 VAL A C 1
ATOM 561 O O . VAL A 1 71 ? -12.821 4.313 25.903 1.00 96.31 71 VAL A O 1
ATOM 564 N N . CYS A 1 72 ? -13.629 3.816 23.877 1.00 93.69 72 CYS A N 1
ATOM 565 C CA . CYS A 1 72 ? -13.400 5.143 23.304 1.00 93.69 72 CYS A CA 1
ATOM 566 C C . CYS A 1 72 ? -14.589 6.097 23.482 1.00 93.69 72 CYS A C 1
ATOM 568 O O . CYS A 1 72 ? -14.379 7.293 23.716 1.00 93.69 72 CYS A O 1
ATOM 570 N N . ALA A 1 73 ? -15.821 5.588 23.419 1.00 93.75 73 ALA A N 1
ATOM 571 C CA . ALA A 1 73 ? -17.045 6.385 23.480 1.00 93.75 73 ALA A CA 1
ATOM 572 C C . ALA A 1 73 ? -17.144 7.308 24.715 1.00 93.75 73 ALA A C 1
ATOM 574 O O . ALA A 1 73 ? -17.570 8.454 24.548 1.00 93.75 73 ALA A O 1
ATOM 575 N N . PRO A 1 74 ? -16.69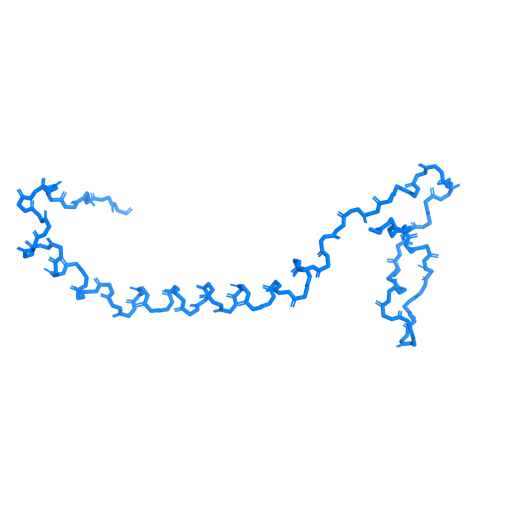2 6.919 25.931 1.00 94.50 74 PRO A N 1
ATOM 576 C CA . PRO A 1 74 ? -16.721 7.819 27.088 1.00 94.50 74 PRO A CA 1
ATOM 577 C C . PRO A 1 74 ? -15.871 9.088 26.928 1.00 94.50 74 PRO A C 1
ATOM 579 O O . PRO A 1 74 ? -16.163 10.099 27.561 1.00 94.50 74 PRO A O 1
ATOM 582 N N . THR A 1 75 ? -14.814 9.043 26.109 1.00 96.56 75 THR A N 1
ATOM 583 C CA . THR A 1 75 ? -13.888 10.174 25.906 1.00 96.56 75 THR A CA 1
ATOM 584 C C . THR A 1 75 ? -14.199 10.952 24.630 1.00 96.56 75 THR A C 1
ATOM 586 O O . THR A 1 75 ? -14.135 12.179 24.631 1.00 96.56 75 THR A O 1
ATOM 589 N N . TYR A 1 76 ? -14.535 10.254 23.543 1.00 92.69 76 TYR A N 1
ATOM 590 C CA . TYR A 1 76 ? -14.691 10.858 22.215 1.00 92.69 76 TYR A CA 1
ATOM 591 C C . TYR A 1 76 ? -16.150 11.054 21.782 1.00 92.69 76 TYR A C 1
ATOM 593 O O . TYR A 1 76 ? -16.399 11.715 20.775 1.00 92.69 76 TYR A O 1
ATOM 601 N N . GLY A 1 77 ? -17.110 10.552 22.562 1.00 91.25 77 GLY A N 1
ATOM 602 C CA . GLY A 1 77 ? -18.532 10.597 22.235 1.00 91.25 77 GLY A CA 1
ATOM 603 C C . GLY A 1 77 ? -18.965 9.482 21.272 1.00 91.25 77 GLY A C 1
ATOM 604 O O . GLY A 1 77 ? -18.162 8.625 20.911 1.00 91.25 77 GLY A O 1
ATOM 605 N N . PRO A 1 78 ? -20.252 9.449 20.883 1.00 89.88 78 PRO A N 1
ATOM 606 C CA . PRO A 1 78 ? -20.777 8.443 19.963 1.00 89.88 78 PRO A CA 1
ATOM 607 C C . PRO A 1 78 ? -20.285 8.672 18.527 1.00 89.88 78 PRO A C 1
ATOM 609 O O . PRO A 1 78 ? -20.107 9.813 18.091 1.00 89.88 78 PRO A O 1
ATOM 612 N N . LEU A 1 79 ? -20.130 7.585 17.767 1.00 88.06 79 LEU A N 1
ATOM 613 C CA . LEU A 1 79 ? -19.774 7.663 16.349 1.00 88.06 79 LEU A CA 1
ATOM 614 C C . LEU A 1 79 ? -20.870 8.373 15.531 1.00 88.06 79 LEU A C 1
ATOM 616 O O . LEU A 1 79 ? -22.062 8.180 15.790 1.00 88.06 79 LEU A O 1
ATOM 620 N N . PRO A 1 80 ? -20.496 9.173 14.514 1.00 86.62 80 PRO A N 1
ATOM 621 C CA . PRO A 1 80 ? -21.462 9.821 13.640 1.00 86.62 80 PRO A CA 1
ATOM 622 C C . PRO A 1 80 ? -22.222 8.781 12.810 1.00 86.62 80 PRO A C 1
ATOM 624 O O . PRO A 1 80 ? -21.633 7.982 12.085 1.00 86.62 80 PRO A O 1
ATOM 627 N N . VAL A 1 81 ? -23.549 8.832 12.883 1.00 76.25 81 VAL A N 1
ATOM 628 C CA . VAL A 1 81 ? -24.459 8.039 12.052 1.00 76.25 81 VAL A CA 1
ATOM 629 C C . VAL A 1 81 ? -24.732 8.781 10.744 1.00 76.25 81 VAL A C 1
ATOM 631 O O . VAL A 1 81 ? -25.742 9.464 10.618 1.00 76.25 81 VAL A O 1
ATOM 634 N N . ASN A 1 82 ? -23.820 8.694 9.772 1.00 64.31 82 ASN A N 1
ATOM 635 C CA . ASN A 1 82 ? -24.114 9.146 8.407 1.00 64.31 82 ASN A CA 1
ATOM 636 C C . ASN A 1 82 ? -24.379 7.945 7.476 1.00 64.31 82 ASN A C 1
ATOM 638 O O . ASN A 1 82 ? -23.696 6.929 7.625 1.00 64.31 82 ASN A O 1
ATOM 642 N N . PRO A 1 83 ? -25.381 8.053 6.575 1.00 56.22 83 PRO A N 1
ATOM 643 C CA . PRO A 1 83 ? -25.807 6.987 5.666 1.00 56.22 83 PRO A CA 1
ATOM 644 C C . PRO A 1 83 ? -24.783 6.662 4.573 1.00 56.22 83 PRO A C 1
ATOM 646 O O . PRO A 1 83 ? -23.999 7.565 4.197 1.00 56.22 83 PRO A O 1
#